Protein AF-A0A7X5N3V0-F1 (afdb_monomer_lite)

Sequence (98 aa):
QDMTDAGVEVHRYRPLTWYNLHRVNNRTHRKLLVIDGRIGFTGGVGVADQWMGDAQDPEHWRDSHYRIEGPVVAQVQAAFNDNWIKSTGRVLNGAEYY

Organism: Xanthomonas perforans (NCBI:txid442694)

Structure (mmCIF, N/CA/C/O backbone):
data_AF-A0A7X5N3V0-F1
#
_entry.id   AF-A0A7X5N3V0-F1
#
loop_
_atom_site.group_PDB
_atom_site.id
_atom_site.type_symbol
_atom_site.label_atom_id
_atom_site.label_alt_id
_atom_site.label_comp_id
_atom_site.label_asym_id
_atom_site.label_entity_id
_atom_site.label_seq_id
_atom_site.pdbx_PDB_ins_code
_atom_site.Cartn_x
_atom_site.Cartn_y
_atom_site.Cartn_z
_atom_site.occupancy
_atom_site.B_iso_or_equiv
_atom_site.auth_seq_id
_atom_site.auth_comp_id
_atom_site.auth_asym_id
_atom_site.auth_atom_id
_atom_site.pdbx_PDB_model_num
ATOM 1 N N . GLN A 1 1 ? -17.057 -6.224 -14.333 1.00 74.12 1 GLN A N 1
ATOM 2 C CA . GLN A 1 1 ? -17.781 -5.807 -13.120 1.00 74.12 1 GLN A CA 1
ATOM 3 C C . GLN A 1 1 ? -16.927 -4.752 -12.461 1.00 74.12 1 GLN A C 1
ATOM 5 O O . GLN A 1 1 ? -15.734 -5.002 -12.305 1.00 74.12 1 GLN A O 1
ATOM 10 N N . ASP A 1 2 ? -17.495 -3.598 -12.134 1.00 92.31 2 ASP A N 1
ATOM 11 C CA . ASP A 1 2 ? -16.743 -2.563 -11.432 1.00 92.31 2 ASP A CA 1
ATOM 12 C C . ASP A 1 2 ? -16.578 -2.953 -9.959 1.00 92.31 2 ASP A C 1
ATOM 14 O O . ASP A 1 2 ? -17.420 -3.642 -9.381 1.00 92.31 2 ASP A O 1
ATOM 18 N N . MET A 1 3 ? -15.475 -2.537 -9.332 1.00 93.62 3 MET A N 1
ATOM 19 C CA . MET A 1 3 ? -15.159 -2.923 -7.948 1.00 93.62 3 MET A CA 1
ATOM 20 C C . MET A 1 3 ? -16.262 -2.507 -6.963 1.00 93.62 3 MET A C 1
ATOM 22 O O . MET A 1 3 ? -16.568 -3.236 -6.021 1.00 93.62 3 MET A O 1
ATOM 26 N N . THR A 1 4 ? -16.894 -1.359 -7.203 1.00 94.62 4 THR A N 1
ATOM 27 C CA . THR A 1 4 ? -18.007 -0.857 -6.390 1.00 94.62 4 THR A CA 1
ATOM 28 C C . THR A 1 4 ? -19.230 -1.766 -6.457 1.00 94.62 4 THR A C 1
ATOM 30 O O . THR A 1 4 ? -19.866 -1.999 -5.433 1.00 94.62 4 THR A O 1
ATOM 33 N N . ASP A 1 5 ? -19.516 -2.354 -7.621 1.00 95.75 5 ASP A N 1
ATOM 34 C CA . ASP A 1 5 ? -20.650 -3.272 -7.803 1.00 95.75 5 ASP A CA 1
ATOM 35 C C . ASP A 1 5 ? -20.420 -4.612 -7.094 1.00 95.75 5 ASP A C 1
ATOM 37 O O . ASP A 1 5 ? -21.365 -5.339 -6.796 1.00 95.75 5 ASP A O 1
ATOM 41 N N . ALA A 1 6 ? -19.158 -4.943 -6.817 1.00 96.06 6 ALA A N 1
ATOM 42 C CA . ALA A 1 6 ? -18.761 -6.093 -6.013 1.00 96.06 6 ALA A CA 1
ATOM 43 C C . ALA A 1 6 ? -18.731 -5.791 -4.498 1.00 96.06 6 ALA A C 1
ATOM 45 O O . ALA A 1 6 ? -18.332 -6.652 -3.716 1.00 96.06 6 ALA A O 1
ATOM 46 N N . GLY A 1 7 ? -19.139 -4.588 -4.070 1.00 95.56 7 GLY A N 1
ATOM 47 C CA . GLY A 1 7 ? -19.179 -4.179 -2.661 1.00 95.56 7 GLY A CA 1
ATOM 48 C C . GLY A 1 7 ? -17.871 -3.593 -2.121 1.00 95.56 7 GLY A C 1
ATOM 49 O O . GLY A 1 7 ? -17.739 -3.423 -0.910 1.00 95.56 7 GLY A O 1
ATOM 50 N N . VAL A 1 8 ? -16.900 -3.274 -2.985 1.00 95.50 8 VAL A N 1
ATOM 51 C CA . VAL A 1 8 ? -15.629 -2.674 -2.555 1.00 95.50 8 VAL A CA 1
ATOM 52 C C . VAL A 1 8 ? -15.794 -1.173 -2.305 1.00 95.50 8 VAL A C 1
ATOM 54 O O . VAL A 1 8 ? -16.259 -0.431 -3.172 1.00 95.50 8 VAL A O 1
ATOM 57 N N . GLU A 1 9 ? -15.346 -0.701 -1.139 1.00 94.75 9 GLU A N 1
ATOM 58 C CA . GLU A 1 9 ? -15.255 0.729 -0.830 1.00 94.75 9 GLU A CA 1
ATOM 59 C C . GLU A 1 9 ? -14.029 1.339 -1.535 1.00 94.75 9 GLU A C 1
ATOM 61 O O . GLU A 1 9 ? -12.881 1.065 -1.180 1.00 94.75 9 GLU A O 1
ATOM 66 N N . VAL A 1 10 ? -14.267 2.174 -2.551 1.00 94.62 10 VAL A N 1
ATOM 67 C CA . VAL A 1 10 ? -13.211 2.782 -3.376 1.00 94.62 10 VAL A CA 1
ATOM 68 C C . VAL A 1 10 ? -13.143 4.284 -3.126 1.00 94.62 10 VAL A C 1
ATOM 70 O O . VAL A 1 10 ? -14.133 4.994 -3.280 1.00 94.62 10 VAL A O 1
ATOM 73 N N . HIS A 1 11 ? -11.946 4.789 -2.813 1.00 93.50 11 HIS A N 1
ATOM 74 C CA . HIS A 1 11 ? -11.702 6.218 -2.601 1.00 93.50 11 HIS A CA 1
ATOM 75 C C . HIS A 1 11 ? -10.503 6.721 -3.391 1.00 93.50 11 HIS A C 1
ATOM 77 O O . HIS A 1 11 ? -9.462 6.068 -3.477 1.00 93.50 11 HIS A O 1
ATOM 83 N N . ARG A 1 12 ? -10.623 7.938 -3.929 1.00 90.00 12 ARG A N 1
ATOM 84 C CA . ARG A 1 12 ? -9.530 8.603 -4.640 1.00 90.00 12 ARG A CA 1
ATOM 85 C C . ARG A 1 12 ? -8.671 9.405 -3.668 1.00 90.00 12 ARG A C 1
ATOM 87 O O . ARG A 1 12 ? -9.094 10.439 -3.160 1.00 90.00 12 ARG A O 1
ATOM 94 N N . TYR A 1 13 ? -7.424 8.985 -3.486 1.00 87.75 13 TYR A N 1
ATOM 95 C CA . TYR A 1 13 ? -6.445 9.767 -2.737 1.00 87.75 13 TYR A CA 1
ATOM 96 C C . TYR A 1 13 ? -6.032 11.023 -3.520 1.00 87.75 13 TYR A C 1
ATOM 98 O O . TYR A 1 13 ? -5.590 10.921 -4.664 1.00 87.75 13 TYR A O 1
ATOM 106 N N . A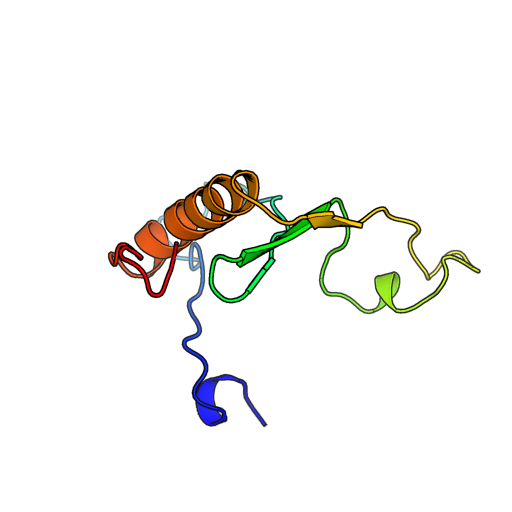RG A 1 14 ? -6.145 12.203 -2.891 1.00 84.69 14 ARG A N 1
ATOM 107 C CA . ARG A 1 14 ? -5.787 13.521 -3.464 1.00 84.69 14 ARG A CA 1
ATOM 108 C C . ARG A 1 14 ? -6.416 13.778 -4.848 1.00 84.69 14 ARG A C 1
ATOM 110 O O . ARG A 1 14 ? -5.695 13.841 -5.847 1.00 84.69 14 ARG A O 1
ATOM 117 N N . PRO A 1 15 ? -7.747 13.957 -4.937 1.00 82.06 15 PRO A N 1
ATOM 118 C CA . PRO A 1 15 ? -8.378 14.347 -6.193 1.00 82.06 15 PRO A CA 1
ATOM 119 C C . PRO A 1 15 ? -7.828 15.695 -6.686 1.00 82.06 15 PRO A C 1
ATOM 121 O O . PRO A 1 15 ? -7.544 16.595 -5.891 1.00 82.06 15 PRO A O 1
ATOM 124 N N . LEU A 1 16 ? -7.672 15.837 -8.005 1.00 76.69 16 LEU A N 1
ATOM 125 C CA . LEU A 1 16 ? -7.286 17.108 -8.619 1.00 76.69 16 LEU A CA 1
ATOM 126 C C . LEU A 1 16 ? -8.408 18.133 -8.435 1.00 76.69 16 LEU A C 1
ATOM 128 O O . LEU A 1 16 ? -9.552 17.881 -8.805 1.00 76.69 16 LEU A O 1
ATOM 132 N N . THR A 1 17 ? -8.064 19.296 -7.893 1.00 78.38 17 THR A N 1
ATOM 133 C CA . THR A 1 17 ? -8.945 20.458 -7.772 1.00 78.38 17 THR A CA 1
ATOM 134 C C . THR A 1 17 ? -8.220 21.701 -8.276 1.00 78.38 17 THR A C 1
ATOM 136 O O . THR A 1 17 ? -6.990 21.775 -8.269 1.00 78.38 17 THR A O 1
ATOM 139 N N . TRP A 1 18 ? -8.972 22.711 -8.713 1.00 80.31 18 TRP A N 1
ATOM 140 C CA . TRP A 1 18 ? -8.397 23.924 -9.308 1.00 80.31 18 TRP A CA 1
ATOM 141 C C . TRP A 1 18 ? -7.399 24.642 -8.376 1.00 80.31 18 TRP A C 1
ATOM 143 O O . TRP A 1 18 ? -6.410 25.201 -8.837 1.00 80.31 18 TRP A O 1
ATOM 153 N N . TYR A 1 19 ? -7.596 24.564 -7.057 1.00 76.81 19 TYR A N 1
ATOM 154 C CA . TYR A 1 19 ? -6.730 25.193 -6.054 1.00 76.81 19 TYR A CA 1
ATOM 155 C C . TYR A 1 19 ? -5.522 24.335 -5.634 1.00 76.81 19 TYR A C 1
ATOM 157 O O . TYR A 1 19 ? -4.663 24.816 -4.895 1.00 76.81 19 TYR A O 1
ATOM 165 N N . ASN A 1 20 ? -5.417 23.075 -6.076 1.00 72.88 20 ASN A N 1
ATOM 166 C CA . ASN A 1 20 ? -4.334 22.163 -5.681 1.00 72.88 20 ASN A CA 1
ATOM 167 C C . ASN A 1 20 ? -3.383 21.771 -6.827 1.00 72.88 20 ASN A C 1
ATOM 169 O O . ASN A 1 20 ? -2.522 20.909 -6.638 1.00 72.88 20 ASN A O 1
ATOM 173 N N . LEU A 1 21 ? -3.470 22.464 -7.970 1.00 75.56 21 LEU A N 1
ATOM 174 C CA . LEU A 1 21 ? -2.644 22.240 -9.166 1.00 75.56 21 LEU A CA 1
ATOM 175 C C . LEU A 1 21 ? -1.129 22.259 -8.880 1.00 75.56 21 LEU A C 1
ATOM 177 O O . LEU A 1 21 ? -0.378 21.451 -9.419 1.00 75.56 21 LEU A O 1
ATOM 181 N N . HIS A 1 22 ? -0.674 23.110 -7.958 1.00 75.75 22 HIS A N 1
ATOM 182 C CA . HIS A 1 22 ? 0.733 23.194 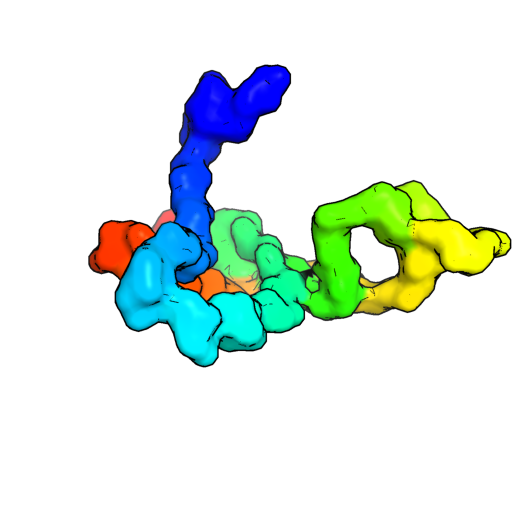-7.545 1.00 75.75 22 HIS A CA 1
ATOM 183 C C . HIS A 1 22 ? 1.226 21.962 -6.755 1.00 75.75 22 HIS A C 1
ATOM 185 O O . HIS A 1 22 ? 2.427 21.787 -6.567 1.00 75.75 22 HIS A O 1
ATOM 191 N N . ARG A 1 23 ? 0.323 21.087 -6.286 1.00 69.62 23 ARG A N 1
ATOM 192 C CA . ARG A 1 23 ? 0.637 19.883 -5.487 1.00 69.62 23 ARG A CA 1
ATOM 193 C C . ARG A 1 23 ? 0.452 18.583 -6.265 1.00 69.62 23 ARG A C 1
ATOM 195 O O . ARG A 1 23 ? 0.573 17.512 -5.675 1.00 69.62 23 ARG A O 1
ATOM 202 N N . VAL A 1 24 ? 0.191 18.653 -7.569 1.00 68.62 24 VAL A N 1
ATOM 203 C CA . VAL A 1 24 ? -0.095 17.483 -8.422 1.00 68.62 24 VAL A CA 1
ATOM 204 C C . VAL A 1 24 ? 1.075 16.494 -8.473 1.00 68.62 24 VAL A C 1
ATOM 206 O O . VAL A 1 24 ? 0.868 15.291 -8.646 1.00 68.62 24 VAL A O 1
ATOM 209 N N . ASN A 1 25 ? 2.302 16.975 -8.256 1.00 69.81 25 ASN A N 1
ATOM 210 C CA . ASN A 1 25 ? 3.484 16.118 -8.208 1.00 69.81 25 ASN A CA 1
ATOM 211 C C . ASN A 1 25 ? 3.706 15.438 -6.842 1.00 69.81 25 ASN A C 1
ATOM 213 O O . ASN A 1 25 ? 4.522 14.528 -6.731 1.00 69.81 25 ASN A O 1
ATOM 217 N N . ASN A 1 26 ? 2.956 15.814 -5.798 1.00 72.25 26 ASN A N 1
ATOM 218 C CA . ASN A 1 26 ? 3.043 15.168 -4.490 1.00 72.25 26 ASN A CA 1
ATOM 219 C C . ASN A 1 26 ? 2.225 13.873 -4.503 1.00 72.25 26 ASN A C 1
ATOM 221 O O . ASN A 1 26 ? 1.113 13.802 -3.974 1.00 72.25 26 ASN A O 1
ATOM 225 N N . ARG A 1 27 ? 2.781 12.842 -5.128 1.00 79.38 27 ARG A N 1
ATOM 226 C CA . ARG A 1 27 ? 2.194 11.502 -5.193 1.00 79.38 27 ARG A CA 1
ATOM 227 C C . ARG A 1 27 ? 2.722 10.640 -4.053 1.00 79.38 27 ARG A C 1
ATOM 229 O O . ARG A 1 27 ? 3.793 10.892 -3.507 1.00 79.38 27 ARG A O 1
ATOM 236 N N . THR A 1 28 ? 1.961 9.617 -3.683 1.00 84.19 28 THR A N 1
ATOM 237 C CA . THR A 1 28 ? 2.512 8.533 -2.867 1.00 84.19 28 THR A CA 1
ATOM 238 C C . THR A 1 28 ? 3.288 7.586 -3.779 1.00 84.19 28 THR A C 1
ATOM 240 O O . THR A 1 28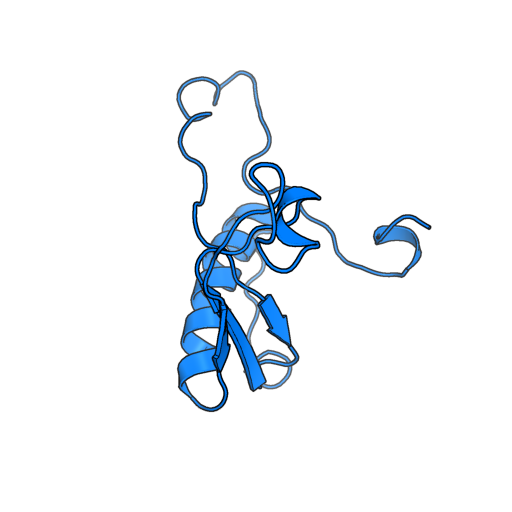 ? 2.808 7.242 -4.855 1.00 84.19 28 THR A O 1
ATOM 243 N N . HIS A 1 29 ? 4.482 7.172 -3.355 1.00 90.38 29 HIS A N 1
ATOM 244 C CA . HIS A 1 29 ? 5.272 6.140 -4.038 1.00 90.38 29 HIS A CA 1
ATOM 245 C C . HIS A 1 29 ? 5.205 4.779 -3.318 1.00 90.38 29 HIS A C 1
ATOM 247 O O . HIS A 1 29 ? 5.862 3.822 -3.731 1.00 90.38 29 HIS A O 1
ATOM 253 N N . ARG A 1 30 ? 4.421 4.697 -2.232 1.00 92.19 30 ARG A N 1
ATOM 254 C CA . ARG A 1 30 ? 4.200 3.469 -1.459 1.00 92.19 30 ARG A CA 1
ATOM 255 C C . ARG A 1 30 ? 3.336 2.500 -2.267 1.00 92.19 30 ARG A C 1
ATOM 257 O O . ARG A 1 30 ? 2.273 2.904 -2.733 1.00 92.19 30 ARG A O 1
ATOM 264 N N . LYS A 1 31 ? 3.768 1.242 -2.370 1.00 94.81 31 LYS A N 1
ATOM 265 C CA . LYS A 1 31 ? 2.949 0.115 -2.828 1.00 94.81 31 LYS A CA 1
ATOM 266 C C . LYS A 1 31 ? 2.778 -0.818 -1.649 1.00 94.81 31 LYS A C 1
ATOM 268 O O . LYS A 1 31 ? 3.769 -1.270 -1.081 1.00 94.81 31 LYS A O 1
ATOM 273 N N . LEU A 1 32 ? 1.536 -1.008 -1.237 1.00 96.31 32 LEU A N 1
ATOM 274 C CA . LEU A 1 32 ? 1.201 -1.846 -0.103 1.00 96.31 32 LEU A CA 1
ATOM 275 C C . LEU A 1 32 ? -0.167 -2.485 -0.310 1.00 96.31 32 LEU A C 1
ATOM 277 O O . LEU A 1 32 ? -1.040 -1.891 -0.940 1.00 96.31 32 LEU A O 1
ATOM 281 N N . LEU A 1 33 ? -0.328 -3.677 0.245 1.00 96.62 33 LEU A N 1
ATOM 282 C CA . LEU A 1 33 ? -1.594 -4.387 0.381 1.00 96.62 33 LEU A CA 1
ATOM 283 C C . LEU A 1 33 ? -1.603 -5.009 1.775 1.00 96.62 33 LEU A C 1
ATOM 285 O O . LEU A 1 33 ? -0.601 -5.584 2.198 1.00 96.62 33 LEU A O 1
ATOM 289 N N . VAL A 1 34 ? -2.720 -4.882 2.483 1.00 97.06 34 VAL A N 1
ATOM 290 C CA . VAL A 1 34 ? -2.930 -5.545 3.770 1.00 97.06 34 VAL A CA 1
ATOM 291 C C . VAL A 1 34 ? -4.206 -6.364 3.686 1.00 97.06 34 VAL A C 1
ATOM 293 O O . VAL A 1 34 ? -5.216 -5.880 3.182 1.00 97.06 34 VAL A O 1
ATOM 296 N N . ILE A 1 35 ? -4.140 -7.603 4.164 1.00 96.94 35 ILE A N 1
ATOM 297 C CA . ILE A 1 35 ? -5.259 -8.544 4.207 1.00 96.94 35 ILE A CA 1
ATOM 298 C C . ILE A 1 35 ? -5.519 -8.877 5.676 1.00 96.94 35 ILE A C 1
ATOM 300 O O . ILE A 1 35 ? -4.621 -9.366 6.371 1.00 96.94 35 ILE A O 1
ATOM 304 N N . ASP A 1 36 ? -6.728 -8.563 6.141 1.00 95.19 36 ASP A N 1
ATOM 305 C CA . ASP A 1 36 ? -7.257 -8.851 7.484 1.00 95.19 36 ASP A CA 1
ATOM 306 C C . ASP A 1 36 ? -6.353 -8.419 8.654 1.00 95.19 36 ASP A C 1
ATOM 308 O O . ASP A 1 36 ? -6.355 -9.044 9.710 1.00 95.19 36 ASP A O 1
ATOM 312 N N . GLY A 1 37 ? -5.499 -7.407 8.455 1.00 94.94 37 GLY A N 1
ATOM 313 C CA . GLY A 1 37 ? -4.496 -6.979 9.443 1.00 94.94 37 GLY A CA 1
ATOM 314 C C . GLY A 1 37 ? -3.367 -7.993 9.703 1.00 94.94 37 GLY A C 1
ATOM 315 O O . GLY A 1 37 ? -2.499 -7.741 10.536 1.00 94.94 37 GLY A O 1
ATOM 316 N N . ARG A 1 38 ? -3.334 -9.126 8.986 1.00 96.19 38 ARG A N 1
ATOM 317 C CA . ARG A 1 38 ? -2.459 -10.281 9.276 1.00 96.19 38 ARG A CA 1
ATOM 318 C C . ARG A 1 38 ? -1.382 -10.531 8.234 1.00 96.19 38 ARG A C 1
ATOM 320 O O . ARG A 1 38 ? -0.298 -10.993 8.583 1.00 96.19 38 ARG A O 1
ATOM 327 N N . ILE A 1 39 ? -1.681 -10.247 6.968 1.00 98.06 39 ILE A N 1
ATOM 328 C CA . ILE A 1 39 ? -0.754 -10.432 5.849 1.00 98.06 39 ILE A CA 1
ATOM 329 C C . ILE A 1 39 ? -0.514 -9.072 5.208 1.00 98.06 39 ILE A C 1
ATOM 331 O O . ILE A 1 39 ? -1.459 -8.390 4.816 1.00 98.06 39 ILE A O 1
ATOM 335 N N . GLY A 1 40 ? 0.752 -8.686 5.092 1.00 97.75 40 GLY A N 1
ATOM 336 C CA . GLY A 1 40 ? 1.175 -7.479 4.397 1.00 97.75 40 GLY A CA 1
ATOM 337 C C . GLY A 1 40 ? 1.958 -7.813 3.135 1.00 97.75 40 GLY A C 1
ATOM 338 O O . GLY A 1 40 ? 2.705 -8.790 3.093 1.00 97.75 40 GLY A O 1
ATOM 339 N N . PHE A 1 41 ? 1.833 -6.963 2.127 1.00 97.81 41 PHE A N 1
ATOM 340 C CA . PHE A 1 41 ? 2.693 -6.955 0.955 1.00 97.81 41 PHE A CA 1
ATOM 341 C C . PHE A 1 41 ? 3.308 -5.572 0.771 1.00 97.81 41 PHE A C 1
ATOM 343 O O . PHE A 1 41 ? 2.639 -4.560 0.986 1.00 97.81 41 PHE A O 1
ATOM 350 N N . THR A 1 42 ? 4.587 -5.524 0.405 1.00 97.38 42 THR A N 1
ATOM 351 C CA . THR A 1 42 ? 5.305 -4.283 0.088 1.00 97.38 42 THR A CA 1
ATOM 352 C C . THR A 1 42 ? 6.519 -4.567 -0.798 1.00 97.38 42 THR A C 1
ATOM 354 O O . THR A 1 42 ? 7.043 -5.680 -0.811 1.00 97.38 42 THR A O 1
ATOM 357 N N . GLY A 1 43 ? 6.982 -3.566 -1.544 1.00 95.25 43 GLY A N 1
ATOM 358 C CA . GLY A 1 43 ? 8.113 -3.682 -2.468 1.00 95.25 43 GLY A CA 1
ATOM 359 C C . GLY A 1 43 ? 8.030 -2.664 -3.603 1.00 95.25 43 GLY A C 1
ATOM 360 O O . GLY A 1 43 ? 7.432 -1.596 -3.438 1.00 95.25 43 GLY A O 1
ATOM 361 N N . GLY A 1 44 ? 8.621 -2.987 -4.754 1.00 94.81 44 GLY A N 1
ATOM 362 C CA . GLY A 1 44 ? 8.625 -2.095 -5.920 1.00 94.81 44 GLY A CA 1
ATOM 363 C C . GLY A 1 44 ? 7.441 -2.275 -6.877 1.00 94.81 44 GLY A C 1
ATOM 364 O O . GLY A 1 44 ? 7.008 -1.287 -7.477 1.00 94.81 44 GLY A O 1
ATOM 365 N N . VAL A 1 45 ? 6.861 -3.484 -6.929 1.00 93.38 45 VAL A N 1
ATOM 366 C CA . VAL A 1 45 ? 5.784 -3.859 -7.869 1.00 93.38 45 VAL A CA 1
ATOM 367 C C . VAL A 1 45 ? 4.576 -2.922 -7.782 1.00 93.38 45 VAL A C 1
ATOM 369 O O . VAL A 1 45 ? 4.023 -2.699 -6.702 1.00 93.38 45 VAL A O 1
ATOM 372 N N . GLY A 1 46 ? 4.176 -2.378 -8.934 1.00 91.44 46 GLY A N 1
ATOM 373 C CA . GLY A 1 46 ? 2.943 -1.616 -9.130 1.00 91.44 46 GLY A CA 1
ATOM 374 C C . GLY A 1 46 ? 1.811 -2.457 -9.730 1.00 91.44 46 GLY A C 1
ATOM 375 O O . GLY A 1 46 ? 1.904 -3.674 -9.826 1.00 91.44 46 GLY A O 1
ATOM 376 N N . VAL A 1 47 ? 0.729 -1.792 -10.143 1.00 90.38 47 VAL A N 1
ATOM 377 C CA . VAL A 1 47 ? -0.403 -2.423 -10.842 1.00 90.38 47 VAL A CA 1
ATOM 378 C C . VAL A 1 47 ? -0.406 -1.927 -12.284 1.00 90.38 47 VAL A C 1
ATOM 380 O O . VAL A 1 47 ? -0.926 -0.845 -12.557 1.00 90.38 47 VAL A O 1
ATOM 383 N N . ALA A 1 48 ? 0.244 -2.676 -13.175 1.00 92.81 48 ALA A N 1
ATOM 384 C CA . ALA A 1 48 ? 0.271 -2.426 -14.615 1.00 92.81 48 ALA A CA 1
ATOM 385 C C . ALA A 1 48 ? 0.794 -3.657 -15.379 1.00 92.81 48 ALA A C 1
ATOM 387 O O . ALA A 1 48 ? 1.432 -4.531 -14.785 1.00 92.81 48 ALA A O 1
ATOM 388 N N . ASP A 1 49 ? 0.561 -3.690 -16.692 1.00 94.12 49 ASP A N 1
ATOM 389 C CA . ASP A 1 49 ? 0.848 -4.846 -17.551 1.00 94.12 49 ASP A CA 1
ATOM 390 C C . ASP A 1 49 ? 2.329 -5.255 -17.564 1.00 94.12 49 ASP A C 1
ATOM 392 O O . ASP A 1 49 ? 2.645 -6.434 -17.699 1.00 94.12 49 ASP A O 1
ATOM 396 N N . GLN A 1 50 ? 3.243 -4.308 -17.329 1.00 94.75 50 GLN A N 1
ATOM 397 C CA . GLN A 1 50 ? 4.690 -4.552 -17.322 1.00 94.75 50 GLN A CA 1
ATOM 398 C C . GLN A 1 50 ? 5.128 -5.549 -16.238 1.00 94.75 50 GLN A C 1
ATOM 400 O O . GLN A 1 50 ? 6.195 -6.143 -16.353 1.00 94.75 50 GLN A O 1
ATOM 405 N N . TRP A 1 51 ? 4.333 -5.754 -15.184 1.00 94.06 51 TRP A N 1
ATOM 406 C CA . TRP A 1 51 ? 4.637 -6.721 -14.121 1.00 94.06 51 TRP A CA 1
ATOM 407 C C . TRP A 1 51 ? 3.959 -8.090 -14.313 1.00 94.06 51 TRP A C 1
ATOM 409 O O . TRP A 1 51 ? 4.072 -8.938 -13.433 1.00 94.06 51 TRP A O 1
ATOM 419 N N . MET A 1 52 ? 3.266 -8.344 -15.434 1.00 91.50 52 MET A N 1
ATOM 420 C CA . MET A 1 52 ? 2.592 -9.632 -15.688 1.00 91.50 52 MET A CA 1
ATOM 421 C C . MET A 1 52 ? 3.521 -10.756 -16.195 1.00 91.50 52 MET A C 1
ATOM 423 O O . MET A 1 52 ? 3.049 -11.868 -16.427 1.00 91.50 52 MET A O 1
ATOM 427 N N 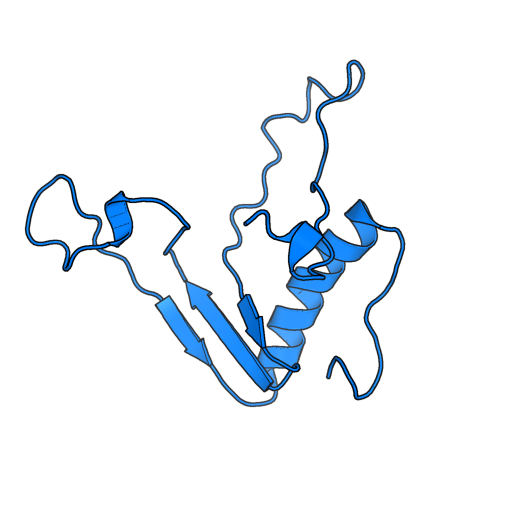. GLY A 1 53 ? 4.820 -10.491 -16.365 1.00 89.00 53 GLY A N 1
ATOM 428 C CA . GLY A 1 53 ? 5.807 -11.455 -16.870 1.00 89.00 53 GLY A CA 1
ATOM 429 C C . GLY A 1 53 ? 6.913 -11.793 -15.869 1.00 89.00 53 GLY A C 1
ATOM 430 O O . GLY A 1 53 ? 6.948 -11.282 -14.754 1.00 89.00 53 GLY A O 1
ATOM 431 N N . ASP A 1 54 ? 7.853 -12.627 -16.303 1.00 92.00 54 ASP A N 1
ATOM 432 C CA . ASP A 1 54 ? 9.029 -13.078 -15.544 1.00 92.00 54 A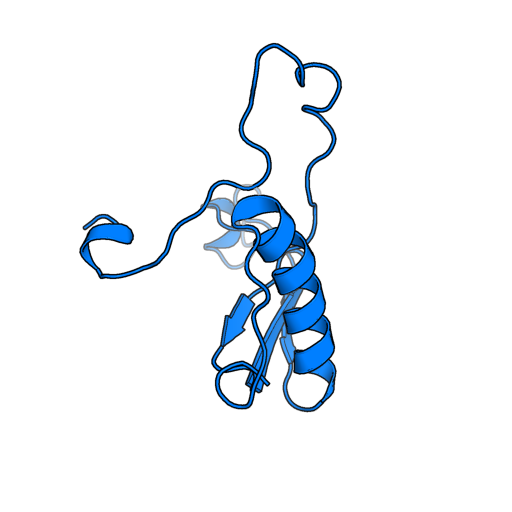SP A CA 1
ATOM 433 C C . ASP A 1 54 ? 10.303 -12.323 -15.968 1.00 92.00 54 ASP A C 1
ATOM 435 O O . ASP A 1 54 ? 11.389 -12.886 -16.103 1.00 92.00 54 ASP A O 1
ATOM 439 N N . ALA A 1 55 ? 10.153 -11.026 -16.260 1.00 92.31 55 ALA A N 1
ATOM 440 C CA . ALA A 1 55 ? 11.228 -10.155 -16.743 1.00 92.31 55 ALA A CA 1
ATOM 441 C C . ALA A 1 55 ? 12.055 -10.746 -17.904 1.00 92.31 55 ALA A C 1
ATOM 443 O O . ALA A 1 55 ? 13.268 -10.541 -18.000 1.00 92.31 55 ALA A O 1
ATOM 444 N N . GLN A 1 56 ? 11.397 -11.514 -18.770 1.00 93.38 56 GLN A N 1
ATOM 445 C CA . GLN A 1 56 ? 12.044 -12.285 -19.827 1.00 93.38 56 GLN A CA 1
ATOM 446 C C . GLN A 1 56 ? 12.466 -11.440 -21.041 1.00 93.38 56 GLN A C 1
ATOM 448 O O . GLN A 1 56 ? 13.237 -11.905 -21.879 1.00 93.38 56 GLN A O 1
ATOM 453 N N . ASP A 1 57 ? 11.962 -10.210 -21.149 1.00 94.50 57 ASP A N 1
ATOM 454 C CA . ASP A 1 57 ? 12.199 -9.289 -22.259 1.00 94.50 57 ASP A CA 1
ATOM 455 C C . ASP A 1 57 ? 12.080 -7.817 -21.786 1.00 94.50 57 ASP A C 1
ATOM 457 O O . ASP A 1 57 ? 11.689 -7.569 -20.642 1.00 94.50 57 ASP A O 1
ATOM 461 N N . PRO A 1 58 ? 12.426 -6.820 -22.625 1.00 94.19 58 PRO A N 1
ATOM 462 C CA . PRO A 1 58 ? 12.397 -5.406 -22.238 1.00 94.19 58 PRO A CA 1
ATOM 463 C C . PRO A 1 58 ? 11.016 -4.820 -21.900 1.00 94.19 58 PRO A C 1
ATOM 465 O O . PRO A 1 58 ? 10.960 -3.736 -21.316 1.00 94.19 58 PRO A O 1
ATOM 468 N N . GLU A 1 59 ? 9.915 -5.476 -22.275 1.00 94.75 59 GLU A N 1
ATOM 469 C CA . GLU A 1 59 ? 8.553 -5.012 -21.976 1.00 94.75 59 GLU A CA 1
ATOM 470 C C . GLU A 1 59 ? 8.104 -5.429 -20.566 1.00 94.75 59 GLU A C 1
ATOM 472 O O . GLU A 1 59 ? 7.186 -4.822 -20.008 1.00 94.75 59 GLU A O 1
ATOM 477 N N . HIS A 1 60 ? 8.795 -6.399 -19.956 1.00 95.50 60 HIS A N 1
ATOM 478 C CA . HIS A 1 60 ? 8.457 -6.954 -18.650 1.00 95.50 60 HIS A CA 1
ATOM 479 C C . HIS A 1 60 ? 9.478 -6.566 -17.582 1.00 95.50 60 HIS A C 1
ATOM 481 O O . HIS A 1 60 ? 10.681 -6.802 -17.691 1.00 95.50 60 HIS A O 1
ATOM 487 N N . TRP A 1 61 ? 8.994 -5.951 -16.509 1.00 95.12 61 TRP A N 1
ATOM 488 C CA . TRP A 1 61 ? 9.845 -5.379 -15.478 1.00 95.12 61 TRP A CA 1
ATOM 489 C C . TRP A 1 61 ? 10.239 -6.409 -14.429 1.00 95.12 61 TRP A C 1
ATOM 491 O O . TRP A 1 61 ? 9.400 -7.081 -13.831 1.00 95.12 61 TRP A O 1
ATOM 501 N N . ARG A 1 62 ? 11.539 -6.454 -14.130 1.00 94.19 62 ARG A N 1
ATOM 502 C CA . ARG A 1 62 ? 12.061 -7.147 -12.954 1.00 94.19 62 ARG A CA 1
ATOM 503 C C . ARG A 1 62 ? 11.920 -6.261 -11.725 1.00 94.19 62 ARG A C 1
ATOM 505 O O . ARG A 1 62 ? 12.499 -5.179 -11.677 1.00 94.19 62 ARG A O 1
ATOM 512 N N . ASP A 1 63 ? 11.249 -6.763 -10.698 1.00 94.81 63 ASP A N 1
ATOM 513 C CA . ASP A 1 63 ? 11.138 -6.087 -9.407 1.00 94.81 63 ASP A CA 1
ATOM 514 C C . ASP A 1 63 ? 11.093 -7.105 -8.255 1.00 94.81 63 ASP A C 1
ATOM 516 O O . ASP A 1 63 ? 11.069 -8.315 -8.474 1.00 94.81 63 ASP A O 1
ATOM 520 N N . SER A 1 64 ? 11.128 -6.630 -7.014 1.00 94.62 64 SER A N 1
ATOM 521 C CA . SER A 1 64 ? 10.984 -7.443 -5.808 1.00 94.62 64 SER A CA 1
ATOM 522 C C . SER A 1 64 ? 9.778 -6.990 -4.995 1.00 94.62 64 SER A C 1
ATOM 524 O O . SER A 1 64 ? 9.559 -5.800 -4.751 1.00 94.62 64 SER A O 1
ATOM 526 N N . HIS A 1 65 ? 9.000 -7.967 -4.546 1.00 95.62 65 HIS A N 1
ATOM 527 C CA . HIS A 1 65 ? 7.870 -7.764 -3.657 1.00 95.62 65 HIS A CA 1
ATOM 528 C C . HIS A 1 65 ? 7.906 -8.815 -2.558 1.00 95.62 65 HIS A C 1
ATOM 530 O O . HIS A 1 65 ? 8.275 -9.964 -2.794 1.00 95.62 65 HIS A O 1
ATOM 536 N N . TYR A 1 66 ? 7.540 -8.413 -1.352 1.00 97.12 66 TYR A N 1
ATOM 537 C CA . TYR A 1 66 ? 7.664 -9.246 -0.171 1.00 97.12 66 TYR A CA 1
ATOM 538 C C . TYR A 1 66 ? 6.301 -9.444 0.452 1.00 97.12 66 TYR A C 1
ATOM 540 O O . TYR A 1 66 ? 5.586 -8.477 0.711 1.00 97.12 66 TYR A O 1
ATOM 548 N N . ARG A 1 67 ? 5.981 -10.705 0.731 1.00 98.12 67 ARG A N 1
ATOM 549 C CA . ARG A 1 67 ? 4.900 -11.083 1.632 1.00 98.12 67 ARG A CA 1
ATOM 550 C C . ARG A 1 67 ? 5.459 -11.144 3.046 1.00 98.12 67 ARG A C 1
ATOM 552 O O . ARG A 1 67 ? 6.454 -11.825 3.285 1.00 98.12 67 ARG A O 1
ATOM 559 N N . ILE A 1 68 ? 4.815 -10.446 3.966 1.00 98.00 68 ILE A N 1
ATOM 560 C CA . ILE A 1 68 ? 5.205 -10.365 5.371 1.00 98.00 68 ILE A CA 1
ATOM 561 C C . ILE A 1 68 ? 4.028 -10.725 6.272 1.00 98.00 68 ILE A C 1
ATOM 563 O O . ILE A 1 68 ? 2.870 -10.460 5.951 1.00 98.00 68 ILE A O 1
ATOM 567 N N . GLU A 1 69 ? 4.345 -11.331 7.410 1.00 98.25 69 GLU A N 1
ATOM 568 C CA . GLU A 1 69 ? 3.399 -11.741 8.446 1.00 98.25 69 GLU A CA 1
ATOM 569 C C . GLU A 1 69 ? 3.923 -11.332 9.826 1.00 98.25 69 GLU A C 1
ATOM 571 O O . GLU A 1 69 ? 5.112 -11.050 10.006 1.00 98.25 69 GLU A O 1
ATOM 576 N N . GLY A 1 70 ? 3.029 -11.328 10.813 1.00 96.75 70 GLY A N 1
ATOM 577 C CA . GLY A 1 70 ? 3.350 -11.001 12.198 1.00 96.75 70 GLY A CA 1
ATOM 578 C C . GLY A 1 70 ? 3.228 -9.505 12.512 1.00 96.75 70 GLY A C 1
ATOM 579 O O . GLY A 1 70 ? 2.667 -8.742 11.723 1.00 96.75 70 GLY A O 1
ATOM 580 N N . PRO A 1 71 ? 3.760 -9.050 13.663 1.00 95.94 71 PRO A N 1
ATOM 581 C CA . PRO A 1 71 ? 3.488 -7.709 14.197 1.00 95.94 71 PRO A CA 1
ATOM 582 C C . PRO A 1 71 ? 3.861 -6.546 13.267 1.00 95.94 71 PRO A C 1
ATOM 584 O O . PRO A 1 71 ? 3.329 -5.446 13.401 1.00 95.94 71 PRO A O 1
ATOM 587 N N . VAL A 1 72 ? 4.761 -6.772 12.306 1.00 96.88 72 VAL A N 1
ATOM 588 C CA . VAL A 1 72 ? 5.152 -5.768 11.307 1.00 96.88 72 VAL A CA 1
ATOM 589 C C . VAL A 1 72 ? 3.983 -5.337 10.411 1.00 96.88 72 VAL A C 1
ATOM 591 O O . VAL A 1 72 ? 3.961 -4.196 9.949 1.00 96.88 72 VAL A O 1
ATOM 594 N N . VAL A 1 73 ? 2.973 -6.192 10.210 1.00 97.75 73 VAL A N 1
ATOM 595 C CA . VAL A 1 73 ? 1.811 -5.876 9.362 1.00 97.75 73 VAL A CA 1
ATOM 596 C C . VAL A 1 73 ? 1.012 -4.697 9.920 1.00 97.75 73 VAL A C 1
ATOM 598 O O . VAL A 1 73 ? 0.552 -3.861 9.143 1.00 97.75 73 VAL A O 1
ATOM 601 N N . ALA A 1 74 ? 0.970 -4.521 11.244 1.00 96.06 74 ALA A N 1
ATOM 602 C CA . ALA A 1 74 ? 0.346 -3.357 11.872 1.00 96.06 74 ALA A CA 1
ATOM 603 C C . ALA A 1 74 ? 0.981 -2.024 11.421 1.00 96.06 74 ALA A C 1
ATOM 605 O O . ALA A 1 74 ? 0.297 -1.007 11.318 1.00 96.06 74 ALA A O 1
ATOM 606 N N . GLN A 1 75 ? 2.277 -2.011 11.092 1.00 96.00 75 GLN A N 1
ATOM 607 C CA . GLN A 1 75 ? 2.955 -0.809 10.593 1.00 96.00 75 GLN A CA 1
ATOM 608 C C . GLN A 1 75 ? 2.580 -0.511 9.135 1.00 96.00 75 GLN A C 1
ATOM 610 O O . GLN A 1 75 ? 2.407 0.649 8.759 1.00 96.00 75 GLN A O 1
ATOM 615 N N . VAL A 1 76 ? 2.400 -1.553 8.317 1.00 97.00 76 VAL A N 1
ATOM 616 C CA . VAL A 1 76 ? 1.900 -1.422 6.938 1.00 97.00 76 VAL A CA 1
ATOM 617 C C . VAL A 1 76 ? 0.453 -0.923 6.941 1.00 97.00 76 VAL A C 1
ATOM 619 O O . VAL A 1 76 ? 0.124 0.015 6.214 1.00 97.00 76 VAL A O 1
ATOM 622 N N . GLN A 1 77 ? -0.382 -1.485 7.820 1.00 97.00 77 GLN A N 1
ATOM 623 C CA . GLN A 1 77 ? -1.763 -1.065 8.068 1.00 97.00 77 GLN A CA 1
ATOM 624 C C . GLN A 1 77 ? -1.826 0.411 8.486 1.00 97.00 77 GLN A C 1
ATOM 626 O O . GLN A 1 77 ? -2.594 1.188 7.920 1.00 97.00 77 GLN A O 1
ATOM 631 N N . ALA A 1 78 ? -0.961 0.848 9.406 1.00 95.69 78 ALA A N 1
ATOM 632 C CA . ALA A 1 78 ? -0.879 2.251 9.809 1.00 95.69 78 ALA A CA 1
ATOM 633 C C . ALA A 1 78 ? -0.486 3.175 8.638 1.00 95.69 78 ALA A C 1
ATOM 635 O O . ALA A 1 78 ? -1.052 4.260 8.479 1.00 95.69 78 ALA A O 1
ATOM 636 N N . ALA A 1 79 ? 0.440 2.739 7.774 1.00 95.62 79 ALA A N 1
ATOM 637 C CA . ALA A 1 79 ? 0.832 3.489 6.581 1.00 95.62 79 ALA A CA 1
ATOM 638 C C . ALA A 1 79 ? -0.299 3.599 5.541 1.00 95.62 79 ALA A C 1
ATOM 640 O O . ALA A 1 79 ? -0.387 4.628 4.862 1.00 95.62 79 ALA A O 1
ATOM 641 N N . PHE A 1 80 ? -1.157 2.579 5.422 1.00 95.81 80 PHE A N 1
ATOM 642 C CA . PHE A 1 80 ? -2.401 2.648 4.650 1.00 95.81 80 PHE A CA 1
ATOM 643 C C . PHE A 1 80 ? -3.392 3.631 5.285 1.00 95.81 80 PHE A C 1
ATOM 645 O O . PHE A 1 80 ? -3.905 4.521 4.603 1.00 95.81 80 PHE A O 1
ATOM 652 N N . ASN A 1 81 ? -3.605 3.521 6.599 1.00 95.44 81 ASN A N 1
ATOM 653 C CA . ASN A 1 81 ? -4.565 4.327 7.349 1.00 95.44 81 ASN A CA 1
ATOM 654 C C . ASN A 1 81 ? -4.269 5.836 7.247 1.00 95.44 81 ASN A C 1
ATOM 656 O O . ASN A 1 81 ? -5.193 6.630 7.112 1.00 95.44 81 ASN A O 1
ATOM 660 N N . ASP A 1 82 ? -2.994 6.250 7.198 1.00 94.56 82 ASP A N 1
ATOM 661 C CA . ASP A 1 82 ? -2.610 7.654 6.944 1.00 94.56 82 ASP A CA 1
ATOM 662 C C . ASP A 1 82 ? -3.184 8.199 5.619 1.00 94.56 82 ASP A C 1
ATOM 664 O O . ASP A 1 82 ? -3.625 9.349 5.545 1.00 94.56 82 ASP A O 1
ATOM 668 N N . ASN A 1 83 ? -3.220 7.380 4.563 1.00 94.00 83 ASN A N 1
ATOM 669 C CA . ASN A 1 83 ? -3.838 7.764 3.293 1.00 94.00 83 ASN A CA 1
ATOM 670 C C . ASN A 1 83 ? -5.364 7.643 3.333 1.00 94.00 83 ASN A C 1
ATOM 672 O O . ASN A 1 83 ? -6.054 8.472 2.730 1.00 94.00 83 ASN A O 1
ATOM 676 N N . TRP A 1 84 ? -5.886 6.648 4.049 1.00 95.25 84 TRP A N 1
ATOM 677 C CA . TRP A 1 84 ? -7.321 6.442 4.208 1.00 95.25 84 TRP A CA 1
ATOM 678 C C . TRP A 1 84 ? -7.982 7.613 4.935 1.00 95.25 84 TRP A C 1
ATOM 680 O O . TRP A 1 84 ? -8.889 8.228 4.383 1.00 95.25 84 TRP A O 1
ATOM 690 N N . ILE A 1 85 ? -7.446 8.022 6.089 1.00 95.25 85 ILE A N 1
ATOM 691 C CA . ILE A 1 85 ? -7.931 9.169 6.873 1.00 95.25 85 ILE A CA 1
ATOM 692 C C . ILE A 1 85 ? -7.931 10.445 6.026 1.00 95.25 85 ILE A C 1
ATOM 694 O O . ILE A 1 85 ? -8.891 11.208 6.049 1.00 95.25 85 ILE A O 1
ATOM 698 N N . LYS A 1 86 ? -6.887 10.672 5.220 1.00 90.94 86 LYS A N 1
ATOM 699 C CA . LYS A 1 86 ? -6.819 11.834 4.314 1.00 90.94 86 LYS A CA 1
ATOM 700 C C . LYS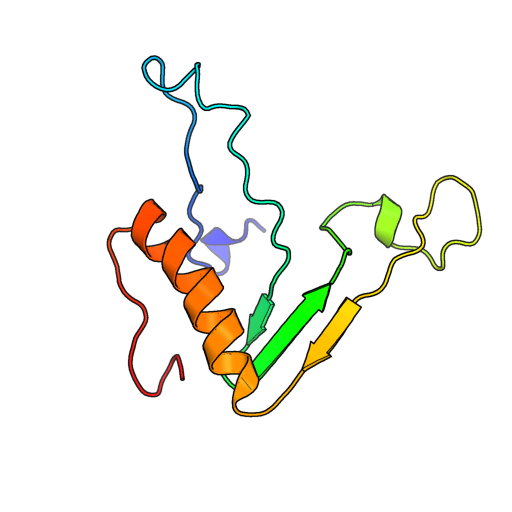 A 1 86 ? -7.865 11.802 3.199 1.00 90.94 86 LYS A C 1
ATOM 702 O O . LYS A 1 86 ? -8.154 12.853 2.635 1.00 90.94 86 LYS A O 1
ATOM 707 N N . SER A 1 87 ? -8.376 10.623 2.853 1.00 92.56 87 SER A N 1
ATOM 708 C CA . SER A 1 87 ? -9.361 10.447 1.781 1.00 92.56 87 SER A CA 1
ATOM 709 C C . SER A 1 87 ? -10.794 10.441 2.309 1.00 92.56 87 SER A C 1
ATOM 711 O O . SER A 1 87 ? -11.679 10.969 1.647 1.00 92.56 87 SER A O 1
ATOM 713 N N . THR A 1 88 ? -11.021 9.872 3.495 1.00 94.75 88 THR A N 1
ATOM 714 C CA . THR A 1 88 ? -12.364 9.571 4.020 1.00 94.75 88 THR A CA 1
ATOM 715 C C . THR A 1 88 ? -12.684 10.271 5.340 1.00 94.75 88 THR A C 1
ATOM 717 O O . THR A 1 88 ? -13.843 10.320 5.739 1.00 94.75 88 THR A O 1
ATOM 720 N N . GLY A 1 89 ? -11.673 10.770 6.058 1.00 94.06 89 GLY A N 1
ATOM 721 C CA . GLY A 1 89 ? -11.799 11.256 7.435 1.00 94.06 89 GLY A CA 1
ATOM 722 C C . GLY A 1 89 ? -11.992 10.150 8.483 1.00 94.06 89 GLY A C 1
ATOM 723 O O . GLY A 1 89 ? -12.108 10.459 9.666 1.00 94.06 89 GLY A O 1
ATOM 724 N N . ARG A 1 90 ? -12.022 8.871 8.083 1.00 93.38 90 ARG A N 1
ATOM 725 C CA . ARG A 1 90 ? -12.268 7.727 8.974 1.00 93.38 90 ARG A CA 1
ATOM 726 C C . ARG A 1 90 ? -10.953 7.083 9.395 1.00 93.38 90 ARG A C 1
ATOM 728 O O . ARG A 1 90 ? -10.084 6.844 8.562 1.00 93.38 90 ARG A O 1
ATOM 735 N N . VAL A 1 91 ? -10.839 6.755 10.678 1.00 93.31 91 VAL A N 1
ATOM 736 C CA . VAL A 1 91 ? -9.728 5.964 11.222 1.00 93.31 91 VAL A CA 1
ATOM 737 C C . VAL A 1 91 ? -10.143 4.498 11.226 1.00 93.31 91 VAL A C 1
ATOM 739 O O . VAL A 1 91 ? -11.159 4.158 11.826 1.00 93.31 91 VAL A O 1
ATOM 742 N N . LEU A 1 92 ? -9.353 3.633 10.592 1.00 91.56 92 LEU A N 1
ATOM 743 C CA . LEU A 1 92 ? -9.508 2.184 10.730 1.00 91.56 92 LEU A CA 1
ATOM 744 C C . LEU A 1 92 ? -8.830 1.735 12.033 1.00 91.56 92 LEU A C 1
ATOM 746 O O . LEU A 1 92 ? -7.628 1.962 12.207 1.00 91.56 92 LEU A O 1
ATOM 750 N N . ASN A 1 93 ? -9.593 1.166 12.970 1.00 90.50 93 ASN A N 1
ATOM 751 C CA . ASN A 1 93 ? -9.111 0.715 14.279 1.00 90.50 93 ASN A CA 1
ATOM 752 C C . ASN A 1 93 ? -9.917 -0.481 14.817 1.00 90.50 93 ASN A C 1
ATOM 754 O O . ASN A 1 93 ? -11.025 -0.751 14.368 1.00 90.50 93 ASN A O 1
ATOM 758 N N . GLY A 1 94 ? -9.360 -1.180 15.807 1.00 89.75 94 GLY A N 1
ATOM 759 C CA . GLY A 1 94 ? -9.994 -2.344 16.432 1.00 89.75 94 GLY A CA 1
ATOM 760 C C . GLY A 1 94 ? -9.563 -3.678 15.821 1.00 89.75 94 GLY A C 1
ATOM 761 O O . GLY A 1 94 ? -8.796 -3.715 14.861 1.00 89.75 94 GLY A O 1
ATOM 762 N N . ALA A 1 95 ? -10.066 -4.766 16.409 1.00 87.44 95 ALA A N 1
ATOM 763 C CA . ALA A 1 95 ? -9.650 -6.143 16.116 1.00 87.44 95 ALA A CA 1
ATOM 764 C C . ALA A 1 95 ? -9.987 -6.625 14.692 1.00 87.44 95 ALA A C 1
ATOM 766 O O . ALA A 1 95 ? -9.471 -7.640 14.240 1.00 87.44 95 ALA A O 1
ATOM 767 N N . GLU A 1 96 ? -10.864 -5.915 13.980 1.00 85.25 96 GLU A N 1
ATOM 768 C CA . GLU A 1 96 ? -11.157 -6.196 12.568 1.00 85.25 96 GLU A CA 1
ATOM 769 C C . GLU A 1 96 ? -10.031 -5.719 11.637 1.00 85.25 96 GLU A C 1
ATOM 771 O O . GLU A 1 96 ? -9.913 -6.191 10.510 1.00 85.25 96 GLU A O 1
ATOM 776 N N . TYR A 1 97 ? -9.193 -4.789 12.106 1.00 86.00 97 TYR A N 1
ATOM 777 C CA . TYR A 1 97 ? -8.144 -4.145 11.317 1.00 86.00 97 TYR A CA 1
ATOM 778 C C . TYR A 1 97 ? -6.729 -4.433 11.841 1.00 86.00 97 TYR A C 1
ATOM 780 O O . TYR A 1 97 ? -5.771 -4.133 11.129 1.00 86.00 97 TYR A O 1
ATOM 788 N N . TYR A 1 98 ? -6.573 -4.960 13.058 1.00 88.75 98 TYR A N 1
ATOM 789 C CA . TYR A 1 98 ? -5.282 -5.223 13.707 1.00 88.75 98 TYR A CA 1
ATOM 790 C C . TYR A 1 98 ? -5.307 -6.527 14.498 1.00 88.75 98 TYR A C 1
ATOM 792 O O . TYR A 1 98 ? -6.349 -6.805 15.133 1.00 88.75 98 TYR A O 1
#

Secondary structure (DSSP, 8-state):
--TTTTT-----SS---GGGGGGTT------EEEETTTEEEEES--SSGGGSS-S-STTS----EEEEESTTHHHHHHHHHHHHHHHHSPPP-STTT-

pLDDT: mean 91.27, std 7.35, range [68.62, 98.25]

InterPro domains:
  IPR001736 Phospholipase D/Transphosphatidylase [PS50035] (24-51)

Foldseek 3Di:
DDVVVVVDDDWDQDDDDPVCPVCPPVDDQWDWDADQLFKIKGWNDDDDPLCVDPPPDPSHDDIDMDIDGDPCSVVRLVVVQVRVCNTPVDGDDDNSND

Radius of gyration: 16.05 Å; chains: 1; bounding box: 33×38×39 Å